Protein AF-A0A7J7FI85-F1 (afdb_monomer_lite)

Radius of gyration: 17.45 Å; chains: 1; bounding box: 41×39×52 Å

pLDDT: mean 76.12, std 17.33, range [35.09, 95.31]

Organism: Diceros bicornis minor (NCBI:txid77932)

InterPro domains:
  IPR008381 Succinate dehydrogenase assembly factor 3, mitochondrial [PTHR13137] (3-137)

Structure (mmCIF, N/CA/C/O backbone):
data_AF-A0A7J7FI85-F1
#
_entry.id   AF-A0A7J7FI85-F1
#
loop_
_atom_site.group_PDB
_atom_site.id
_atom_site.type_symbol
_atom_site.label_atom_id
_atom_site.label_alt_id
_atom_site.label_comp_id
_atom_site.label_asym_id
_atom_site.label_entity_id
_atom_site.label_seq_id
_atom_site.pdbx_PDB_ins_code
_atom_site.Cartn_x
_atom_site.Cartn_y
_atom_site.Cartn_z
_atom_site.occupancy
_atom_site.B_iso_or_equiv
_atom_site.auth_seq_id
_atom_site.auth_comp_id
_atom_site.auth_asym_id
_atom_site.auth_atom_id
_atom_site.pdbx_PDB_model_num
ATOM 1 N N . MET A 1 1 ? 18.618 -9.554 -20.536 1.00 55.41 1 MET A N 1
ATOM 2 C CA . MET A 1 1 ? 18.259 -9.224 -19.134 1.00 55.41 1 MET A CA 1
ATOM 3 C C . MET A 1 1 ? 16.751 -9.039 -18.796 1.00 55.41 1 MET A C 1
ATOM 5 O O . MET A 1 1 ? 16.477 -8.960 -17.604 1.00 55.41 1 MET A O 1
ATOM 9 N N . PRO A 1 2 ? 15.741 -9.048 -19.706 1.00 66.44 2 PRO A N 1
ATOM 10 C CA . PRO A 1 2 ? 14.353 -8.683 -19.334 1.00 66.44 2 PRO A CA 1
ATOM 11 C C . PRO A 1 2 ? 13.542 -9.771 -18.595 1.00 66.44 2 PRO A C 1
ATOM 13 O O . PRO A 1 2 ? 12.741 -9.458 -17.717 1.00 66.44 2 PRO A O 1
ATOM 16 N N . ALA A 1 3 ? 13.755 -11.060 -18.884 1.00 73.69 3 ALA A N 1
ATOM 17 C CA . ALA A 1 3 ? 12.896 -12.134 -18.361 1.00 73.69 3 ALA A CA 1
ATOM 18 C C . ALA A 1 3 ? 12.982 -12.328 -16.830 1.00 73.69 3 ALA A C 1
ATOM 20 O O . ALA A 1 3 ? 11.964 -12.548 -16.170 1.00 73.69 3 ALA A O 1
ATOM 21 N N . ARG A 1 4 ? 14.186 -12.204 -16.247 1.00 83.06 4 ARG A N 1
ATOM 22 C CA . ARG A 1 4 ? 14.394 -12.322 -14.790 1.00 83.06 4 ARG A CA 1
ATOM 23 C C . ARG A 1 4 ? 13.714 -11.185 -14.028 1.00 83.06 4 ARG A C 1
ATOM 25 O O . ARG A 1 4 ? 13.072 -11.440 -13.015 1.00 83.06 4 ARG A O 1
ATOM 32 N N . HIS A 1 5 ? 13.809 -9.960 -14.545 1.00 83.81 5 HIS A N 1
ATOM 33 C CA . HIS A 1 5 ? 13.165 -8.789 -13.954 1.00 83.81 5 HIS A CA 1
ATOM 34 C C . HIS A 1 5 ? 11.636 -8.924 -13.964 1.00 83.81 5 HIS A C 1
ATOM 36 O O . HIS A 1 5 ? 11.003 -8.797 -12.921 1.00 83.81 5 HIS A O 1
ATOM 42 N N . VAL A 1 6 ? 11.038 -9.297 -15.101 1.00 86.50 6 VAL A N 1
ATOM 43 C CA . VAL A 1 6 ? 9.579 -9.489 -15.201 1.00 86.50 6 VAL A CA 1
ATOM 44 C C . VAL A 1 6 ? 9.080 -10.579 -14.244 1.00 86.50 6 VAL A C 1
ATOM 46 O O . VAL A 1 6 ? 8.044 -10.410 -13.600 1.00 86.50 6 VAL A O 1
ATOM 49 N N . SER A 1 7 ? 9.811 -11.691 -14.116 1.00 87.44 7 SER A N 1
ATOM 50 C CA . SER A 1 7 ? 9.473 -12.756 -13.159 1.00 87.44 7 SER A CA 1
ATOM 51 C C . SER A 1 7 ? 9.521 -12.265 -11.707 1.00 87.44 7 SER A C 1
ATOM 53 O O . SER A 1 7 ? 8.605 -12.532 -10.925 1.00 87.44 7 SER A O 1
ATOM 55 N N . ARG A 1 8 ? 10.554 -11.487 -11.368 1.00 86.88 8 ARG A N 1
ATOM 56 C CA . ARG A 1 8 ? 10.758 -10.881 -10.049 1.00 86.88 8 ARG A CA 1
ATOM 57 C C . ARG A 1 8 ? 9.614 -9.922 -9.681 1.00 86.88 8 ARG A C 1
ATOM 59 O O . ARG A 1 8 ? 8.946 -10.146 -8.675 1.00 86.88 8 ARG A O 1
ATOM 66 N N . VAL A 1 9 ? 9.273 -8.980 -10.568 1.00 88.94 9 VAL A N 1
ATOM 67 C CA . VAL A 1 9 ? 8.127 -8.056 -10.406 1.00 88.94 9 VAL A CA 1
ATOM 68 C C . VAL A 1 9 ? 6.813 -8.821 -10.201 1.00 88.94 9 VAL A C 1
ATOM 70 O O . VAL A 1 9 ? 6.058 -8.535 -9.273 1.00 88.94 9 VAL A O 1
ATOM 73 N N . ARG A 1 10 ? 6.534 -9.833 -11.037 1.00 90.50 10 ARG A N 1
ATOM 74 C CA . ARG A 1 10 ? 5.310 -10.651 -10.931 1.00 90.50 10 ARG A CA 1
ATOM 75 C C . ARG A 1 10 ? 5.233 -11.423 -9.616 1.00 90.50 10 ARG A C 1
ATOM 77 O O . ARG A 1 10 ? 4.148 -11.563 -9.055 1.00 90.50 10 ARG A O 1
ATOM 84 N N . THR A 1 11 ? 6.363 -11.945 -9.149 1.00 89.50 11 THR A N 1
ATOM 85 C CA . THR A 1 11 ? 6.446 -12.690 -7.888 1.00 89.50 11 THR A CA 1
ATOM 86 C C . THR A 1 11 ? 6.150 -11.777 -6.705 1.00 89.50 11 THR A C 1
ATOM 88 O O . THR A 1 11 ? 5.320 -12.127 -5.867 1.00 89.50 11 THR A O 1
ATOM 91 N N . LEU A 1 12 ? 6.751 -10.585 -6.680 1.00 87.31 12 LEU A N 1
ATOM 92 C CA . LEU A 1 12 ? 6.488 -9.579 -5.656 1.00 87.31 12 LEU A CA 1
ATOM 93 C C . LEU A 1 12 ? 5.014 -9.162 -5.632 1.00 87.31 12 LEU A C 1
ATOM 95 O O . LEU A 1 12 ? 4.378 -9.224 -4.583 1.00 87.31 12 LEU A O 1
ATOM 99 N N . TYR A 1 13 ? 4.455 -8.821 -6.793 1.00 90.75 13 TYR A N 1
ATOM 100 C CA . TYR A 1 13 ? 3.056 -8.415 -6.917 1.00 90.75 13 TYR A CA 1
ATOM 101 C C . TYR A 1 13 ? 2.096 -9.479 -6.359 1.00 90.75 13 TYR A C 1
ATOM 103 O O . TYR A 1 13 ? 1.243 -9.185 -5.524 1.00 90.75 13 TYR A O 1
ATOM 111 N N . ARG A 1 14 ? 2.276 -10.750 -6.749 1.00 90.38 14 ARG A N 1
ATOM 112 C CA . ARG A 1 14 ? 1.466 -11.863 -6.221 1.00 90.38 14 ARG A CA 1
ATOM 113 C C . ARG A 1 14 ? 1.636 -12.039 -4.718 1.00 90.38 14 ARG A C 1
ATOM 115 O O . ARG A 1 14 ? 0.653 -12.291 -4.029 1.00 90.38 14 ARG A O 1
ATOM 122 N N . ARG A 1 15 ? 2.866 -11.917 -4.211 1.00 86.81 15 ARG A N 1
ATOM 123 C CA . ARG A 1 15 ? 3.154 -12.052 -2.782 1.00 86.81 15 ARG A CA 1
ATOM 124 C C . ARG A 1 15 ? 2.417 -10.996 -1.963 1.00 86.81 15 ARG A C 1
ATOM 126 O O . ARG A 1 15 ? 1.813 -11.350 -0.959 1.00 86.81 15 ARG A O 1
ATOM 133 N N . ILE A 1 16 ? 2.422 -9.741 -2.403 1.00 87.38 16 ILE A N 1
ATOM 134 C CA . ILE A 1 16 ? 1.717 -8.651 -1.715 1.00 87.38 16 ILE A CA 1
ATOM 135 C C . ILE A 1 16 ? 0.208 -8.920 -1.673 1.00 87.38 16 ILE A C 1
ATOM 137 O O . ILE A 1 16 ? -0.389 -8.895 -0.601 1.00 87.38 16 ILE A O 1
ATOM 141 N N . LEU A 1 17 ? -0.396 -9.294 -2.805 1.00 90.81 17 LEU A N 1
ATOM 142 C CA . LEU A 1 17 ? -1.826 -9.623 -2.849 1.00 90.81 17 LEU A CA 1
ATOM 143 C C . LEU A 1 17 ? -2.193 -10.836 -1.982 1.00 90.81 17 LEU A C 1
ATOM 145 O O . LEU A 1 17 ? -3.300 -10.906 -1.453 1.00 90.81 17 LEU A O 1
ATOM 149 N N . LEU A 1 18 ? -1.283 -11.803 -1.823 1.00 88.50 18 LEU A N 1
ATOM 150 C CA . LEU A 1 18 ? -1.478 -12.913 -0.890 1.00 88.50 18 LEU A CA 1
ATOM 151 C C . LEU A 1 18 ? -1.480 -12.433 0.565 1.00 88.50 18 LEU A C 1
ATOM 153 O O . LEU A 1 18 ? -2.342 -12.870 1.323 1.00 88.50 18 LEU A O 1
ATOM 157 N N . LEU A 1 19 ? -0.576 -11.522 0.940 1.00 84.38 19 LEU A N 1
ATOM 158 C CA . LEU A 1 19 ? -0.539 -10.937 2.287 1.00 84.38 19 LEU A CA 1
ATOM 159 C C . LEU A 1 19 ? -1.814 -10.147 2.597 1.00 84.38 19 LEU A C 1
ATOM 161 O O . LEU A 1 19 ? -2.359 -10.272 3.689 1.00 84.38 19 LEU A O 1
ATOM 165 N N . HIS A 1 20 ? -2.357 -9.418 1.621 1.00 87.88 20 HIS A N 1
ATOM 166 C CA . HIS A 1 20 ? -3.608 -8.677 1.799 1.00 87.88 20 HIS A CA 1
ATOM 167 C C . HIS A 1 20 ? -4.812 -9.557 2.141 1.00 87.88 20 HIS A C 1
ATOM 169 O O . HIS A 1 20 ? -5.793 -9.063 2.686 1.00 87.88 20 HIS A O 1
ATOM 175 N N . ARG A 1 21 ? -4.767 -10.867 1.865 1.00 88.44 21 ARG A N 1
ATOM 176 C CA . ARG A 1 21 ? -5.848 -11.789 2.256 1.00 88.44 21 ARG A CA 1
ATOM 177 C C . ARG A 1 21 ? -5.996 -11.927 3.773 1.00 88.44 21 ARG A C 1
ATOM 179 O O . ARG A 1 21 ? -7.045 -12.383 4.207 1.00 88.44 21 ARG A O 1
ATOM 186 N N . ALA A 1 22 ? -4.973 -11.558 4.545 1.00 82.88 22 ALA A N 1
ATOM 187 C CA . ALA A 1 22 ? -5.021 -11.527 6.004 1.00 82.88 22 ALA A CA 1
ATOM 188 C C . ALA A 1 22 ? -5.565 -10.200 6.568 1.00 82.88 22 ALA A C 1
ATOM 190 O O . ALA A 1 22 ? -5.769 -10.090 7.776 1.00 82.88 22 ALA A O 1
ATOM 191 N N . LEU A 1 23 ? -5.795 -9.193 5.716 1.00 83.62 23 LEU A N 1
ATOM 192 C CA . LEU A 1 23 ? -6.354 -7.907 6.122 1.00 83.62 23 LEU A CA 1
ATOM 193 C C . LEU A 1 23 ? -7.893 -7.963 6.189 1.00 83.62 23 LEU A C 1
ATOM 195 O O . LEU A 1 23 ? -8.515 -8.703 5.418 1.00 83.62 23 LEU A O 1
ATOM 199 N N . PRO A 1 24 ? -8.525 -7.135 7.043 1.00 85.69 24 PRO A N 1
ATOM 200 C CA . PRO A 1 24 ? -9.959 -6.874 7.010 1.00 85.69 24 PRO A CA 1
ATOM 201 C C . PRO A 1 24 ? -10.422 -6.475 5.601 1.00 85.69 24 PRO A C 1
ATOM 203 O O . PRO A 1 24 ? -9.652 -5.826 4.888 1.00 85.69 24 PRO A O 1
ATOM 206 N N . PRO A 1 25 ? -11.665 -6.801 5.193 1.00 86.69 25 PRO A N 1
ATOM 207 C CA . PRO A 1 25 ? -12.142 -6.592 3.823 1.00 86.69 25 PRO A CA 1
ATOM 208 C C . PRO A 1 25 ? -11.902 -5.179 3.276 1.00 86.69 25 PRO A C 1
ATOM 210 O O . PRO A 1 25 ? -11.410 -5.031 2.158 1.00 86.69 25 PRO A O 1
ATOM 213 N N . ASP A 1 26 ? -12.169 -4.160 4.093 1.00 85.12 26 ASP A N 1
ATOM 214 C CA . ASP A 1 26 ? -11.994 -2.750 3.739 1.00 85.12 26 ASP A CA 1
ATOM 215 C C . ASP A 1 26 ? -10.518 -2.393 3.500 1.00 85.12 26 ASP A C 1
ATOM 217 O O . ASP A 1 26 ? -10.161 -1.817 2.470 1.00 85.12 26 ASP A O 1
ATOM 221 N N . LEU A 1 27 ? -9.636 -2.806 4.418 1.00 84.75 27 LEU A N 1
ATOM 222 C CA . LEU A 1 27 ? -8.191 -2.580 4.307 1.00 84.75 27 LEU A CA 1
ATOM 223 C C . LEU A 1 27 ? -7.586 -3.358 3.135 1.00 84.75 27 LEU A C 1
ATOM 225 O O . LEU A 1 27 ? -6.723 -2.840 2.427 1.00 84.75 27 LEU A O 1
ATOM 229 N N . LYS A 1 28 ? -8.069 -4.579 2.888 1.00 89.69 28 LYS A N 1
ATOM 230 C CA . LYS A 1 28 ? -7.698 -5.373 1.717 1.00 89.69 28 LYS A CA 1
ATOM 231 C C . LYS A 1 28 ? -8.091 -4.663 0.425 1.00 89.69 28 LYS A C 1
ATOM 233 O O . LYS A 1 28 ? -7.274 -4.598 -0.487 1.00 89.69 28 LYS A O 1
ATOM 238 N N . ALA A 1 29 ? -9.319 -4.158 0.323 1.00 89.88 29 ALA A N 1
ATOM 239 C CA . ALA A 1 29 ? -9.793 -3.477 -0.879 1.00 89.88 29 ALA A CA 1
ATOM 240 C C . ALA A 1 29 ? -8.965 -2.216 -1.171 1.00 89.88 29 ALA A C 1
ATOM 242 O O . ALA A 1 29 ? -8.502 -2.035 -2.299 1.00 89.88 29 ALA A O 1
ATOM 243 N N . LEU A 1 30 ? -8.716 -1.402 -0.139 1.00 88.31 30 LEU A N 1
ATOM 244 C CA . LEU A 1 30 ? -7.877 -0.208 -0.231 1.00 88.31 30 LEU A CA 1
ATOM 245 C C . LEU A 1 30 ? -6.440 -0.556 -0.651 1.00 88.31 30 LEU A C 1
ATOM 247 O O . LEU A 1 30 ? -5.916 0.016 -1.607 1.00 88.31 30 LEU A O 1
ATOM 251 N N . GLY A 1 31 ? -5.824 -1.535 0.017 1.00 90.00 31 GLY A N 1
ATOM 252 C CA . GLY A 1 31 ? -4.470 -1.994 -0.289 1.00 90.00 31 GLY A CA 1
ATOM 253 C C . GLY A 1 31 ? -4.349 -2.591 -1.692 1.00 90.00 31 GLY A C 1
ATOM 254 O O . GLY A 1 31 ? -3.432 -2.244 -2.432 1.00 90.00 31 GLY A O 1
ATOM 255 N N . ASP A 1 32 ? -5.281 -3.458 -2.103 1.00 93.62 32 ASP A N 1
ATOM 256 C CA . ASP A 1 32 ? -5.297 -4.064 -3.441 1.00 93.62 32 ASP A CA 1
ATOM 257 C C . ASP A 1 32 ? -5.362 -2.994 -4.537 1.00 93.62 32 ASP A C 1
ATOM 259 O O . ASP A 1 32 ? -4.698 -3.129 -5.568 1.00 93.62 32 ASP A O 1
ATOM 263 N N . GLN A 1 33 ? -6.160 -1.942 -4.331 1.00 94.12 33 GLN A N 1
ATOM 264 C CA . GLN A 1 33 ? -6.263 -0.830 -5.271 1.00 94.12 33 GLN A CA 1
ATOM 265 C C . GLN A 1 33 ? -4.960 -0.025 -5.322 1.00 94.12 33 GLN A C 1
ATOM 267 O O . GLN A 1 33 ? -4.413 0.172 -6.408 1.00 94.12 33 GLN A O 1
ATOM 272 N N . TYR A 1 34 ? -4.417 0.345 -4.161 1.00 92.06 34 TYR A N 1
ATOM 273 C CA . TYR A 1 34 ? -3.155 1.078 -4.064 1.00 92.06 34 TYR A CA 1
ATOM 274 C C . TYR A 1 34 ? -2.006 0.341 -4.767 1.00 92.06 34 TYR A C 1
ATOM 276 O O . TYR A 1 34 ? -1.340 0.896 -5.636 1.00 92.06 34 TYR A O 1
ATOM 284 N N . VAL A 1 35 ? -1.828 -0.953 -4.482 1.00 92.06 35 VAL A N 1
ATOM 285 C CA . VAL A 1 35 ? -0.764 -1.772 -5.084 1.00 92.06 35 VAL A CA 1
ATOM 286 C C . VAL A 1 35 ? -0.924 -1.887 -6.599 1.00 92.06 35 VAL A C 1
ATOM 288 O O . VAL A 1 35 ? 0.062 -1.821 -7.332 1.00 92.06 35 VAL A O 1
ATOM 291 N N . LYS A 1 36 ? -2.153 -2.036 -7.105 1.00 94.12 36 LYS A N 1
ATOM 292 C CA . LYS A 1 36 ? -2.404 -2.039 -8.555 1.00 94.12 36 LYS A CA 1
ATOM 293 C C . LYS A 1 36 ? -1.979 -0.727 -9.200 1.00 94.12 36 LYS A C 1
ATOM 295 O O . LYS A 1 36 ?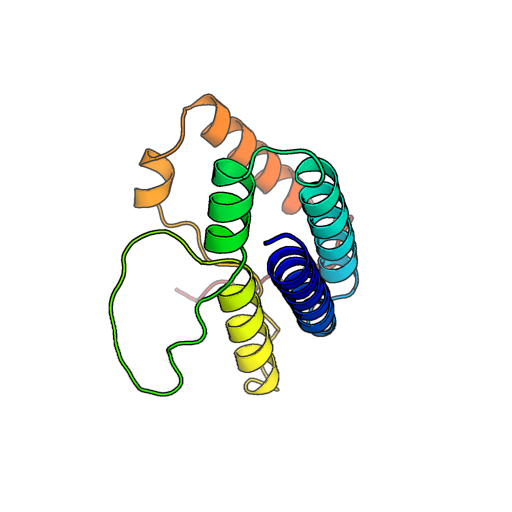 -1.381 -0.753 -10.277 1.00 94.12 36 LYS A O 1
ATOM 300 N N . ASP A 1 37 ? -2.304 0.394 -8.570 1.00 94.31 37 ASP A N 1
ATOM 301 C CA . ASP A 1 37 ? -2.011 1.716 -9.109 1.00 94.31 37 ASP A CA 1
ATOM 302 C C . ASP A 1 37 ? -0.509 2.006 -9.081 1.00 94.31 37 ASP A C 1
ATOM 304 O O . ASP A 1 37 ? 0.038 2.430 -10.101 1.00 94.31 37 ASP A O 1
ATOM 308 N N . GLU A 1 38 ? 0.180 1.661 -7.994 1.00 92.69 38 GLU A N 1
ATOM 309 C CA . GLU A 1 38 ? 1.633 1.806 -7.871 1.00 92.69 38 GLU A CA 1
ATOM 310 C C . GLU A 1 38 ? 2.392 0.972 -8.910 1.00 92.69 38 GLU A C 1
ATOM 312 O O . GLU A 1 38 ? 3.214 1.503 -9.660 1.00 92.69 38 GLU A O 1
ATOM 317 N N . PHE A 1 39 ? 2.065 -0.316 -9.059 1.00 93.12 39 PHE A N 1
ATOM 318 C CA . PHE A 1 39 ? 2.707 -1.164 -10.073 1.00 93.12 39 PHE A CA 1
ATOM 319 C C . PHE A 1 39 ? 2.380 -0.718 -11.505 1.00 93.12 39 PHE A C 1
ATOM 321 O O . PHE A 1 39 ? 3.194 -0.910 -12.411 1.00 93.12 39 PHE A O 1
ATOM 328 N N . ARG A 1 40 ? 1.201 -0.122 -11.738 1.00 94.00 40 ARG A N 1
ATOM 329 C CA . ARG A 1 40 ? 0.846 0.444 -13.047 1.00 94.00 40 ARG A CA 1
ATOM 330 C C . ARG A 1 40 ? 1.689 1.679 -13.358 1.00 94.00 40 ARG A C 1
ATOM 332 O O . ARG A 1 40 ? 2.196 1.770 -14.474 1.00 94.00 40 ARG A O 1
ATOM 339 N N . ARG A 1 41 ? 1.856 2.589 -12.392 1.00 92.50 41 ARG A N 1
ATOM 340 C CA . ARG A 1 41 ? 2.689 3.799 -12.527 1.00 92.50 41 ARG A CA 1
ATOM 341 C C . ARG A 1 41 ? 4.152 3.450 -12.810 1.00 92.50 41 ARG A C 1
ATOM 343 O O . ARG A 1 41 ? 4.770 4.072 -13.663 1.00 92.50 41 ARG A O 1
ATOM 350 N N . HIS A 1 42 ? 4.658 2.374 -12.208 1.00 91.06 42 HIS A N 1
ATOM 351 C CA . HIS A 1 42 ? 6.040 1.916 -12.380 1.00 91.06 42 HIS A CA 1
ATOM 352 C C . HIS A 1 42 ? 6.257 0.962 -13.570 1.00 91.06 42 HIS A C 1
ATOM 354 O O . HIS A 1 42 ? 7.317 0.354 -13.705 1.00 91.06 42 HIS A O 1
ATOM 360 N N . LYS A 1 43 ? 5.277 0.797 -14.470 1.00 89.19 43 LYS A N 1
ATOM 361 C CA . LYS A 1 43 ? 5.397 -0.139 -15.603 1.00 89.19 43 LYS A CA 1
ATOM 362 C C . LYS A 1 43 ? 6.378 0.334 -16.684 1.00 89.19 43 LYS A C 1
ATOM 364 O O . LYS A 1 43 ? 6.937 -0.498 -17.396 1.00 89.19 43 LYS A O 1
ATOM 369 N N . THR A 1 44 ? 6.542 1.645 -16.841 1.00 90.00 44 THR A N 1
ATOM 370 C CA . THR A 1 44 ? 7.300 2.267 -17.945 1.00 90.00 44 THR A CA 1
ATOM 371 C C . THR A 1 44 ? 8.493 3.093 -17.472 1.00 90.00 44 THR A C 1
ATOM 373 O O . THR A 1 44 ? 9.071 3.829 -18.267 1.00 90.00 44 THR A O 1
ATOM 376 N N . VAL A 1 45 ? 8.849 2.999 -16.191 1.00 91.50 45 VAL A N 1
ATOM 377 C CA . VAL A 1 45 ? 9.976 3.742 -15.612 1.00 91.50 45 VAL A CA 1
ATOM 378 C C . VAL A 1 45 ? 11.323 3.168 -16.061 1.00 91.50 45 VAL A C 1
ATOM 380 O O . VAL A 1 45 ? 11.414 2.031 -16.534 1.00 91.50 45 VAL A O 1
ATOM 383 N N . GLY A 1 46 ? 12.383 3.964 -15.911 1.00 91.00 46 GLY A N 1
ATOM 384 C CA . GLY A 1 46 ? 13.748 3.550 -16.237 1.00 91.00 46 GLY A CA 1
ATOM 385 C C . GLY A 1 46 ? 14.259 2.415 -15.341 1.00 91.00 46 GLY A C 1
ATOM 386 O O . GLY A 1 46 ? 13.727 2.157 -14.263 1.00 91.00 46 GLY A O 1
ATOM 387 N N . SER A 1 47 ? 15.332 1.740 -15.767 1.00 87.25 47 SER A N 1
ATOM 388 C CA . SER A 1 47 ? 15.888 0.578 -15.048 1.00 87.25 47 SER A CA 1
ATOM 389 C C . SER A 1 47 ? 16.289 0.891 -13.600 1.00 87.25 47 SER A C 1
ATOM 391 O O 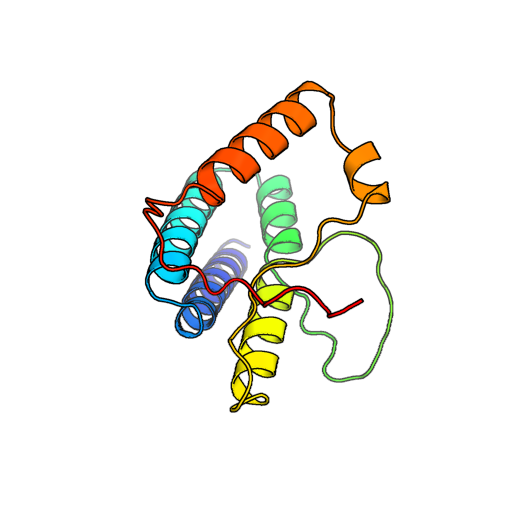. SER A 1 47 ? 16.062 0.066 -12.716 1.00 87.25 47 SER A O 1
ATOM 393 N N . ASP A 1 48 ? 16.868 2.066 -13.344 1.00 88.44 48 ASP A N 1
ATOM 394 C CA . ASP A 1 48 ? 17.322 2.455 -12.003 1.00 88.44 48 ASP A CA 1
ATOM 395 C C . ASP A 1 48 ? 16.148 2.722 -11.062 1.00 88.44 48 ASP A C 1
ATOM 397 O O . ASP A 1 48 ? 16.147 2.278 -9.914 1.00 88.44 48 ASP A O 1
ATOM 401 N N . GLU A 1 49 ? 15.114 3.389 -11.567 1.00 88.62 49 GLU A N 1
ATOM 402 C CA . GLU A 1 49 ? 13.880 3.650 -10.831 1.00 88.62 49 GLU A CA 1
ATOM 403 C C . GLU A 1 49 ? 13.109 2.353 -10.572 1.00 88.62 49 GLU A C 1
ATOM 405 O O . GLU A 1 49 ? 12.712 2.091 -9.440 1.00 88.62 49 GLU A O 1
ATOM 410 N N . ALA A 1 50 ? 13.008 1.465 -11.566 1.00 88.38 50 ALA A N 1
ATOM 411 C CA . ALA A 1 50 ? 12.417 0.139 -11.395 1.00 88.38 50 ALA A CA 1
ATOM 412 C C . ALA A 1 50 ? 13.177 -0.700 -10.354 1.00 88.38 50 ALA A C 1
ATOM 414 O O . ALA A 1 50 ? 12.574 -1.466 -9.600 1.00 88.38 50 ALA A O 1
ATOM 415 N N . GLN A 1 51 ? 14.506 -0.575 -10.299 1.00 86.25 51 GLN A N 1
ATOM 416 C CA . GLN A 1 51 ? 15.321 -1.267 -9.307 1.00 86.25 51 GLN A CA 1
ATOM 417 C C . GLN A 1 51 ? 15.122 -0.686 -7.903 1.00 86.25 51 GLN A C 1
ATOM 419 O O . GLN A 1 51 ? 15.023 -1.475 -6.964 1.00 86.25 51 GLN A O 1
ATOM 424 N N . ARG A 1 52 ? 15.031 0.642 -7.750 1.00 84.19 52 ARG A N 1
ATOM 425 C CA . ARG A 1 52 ? 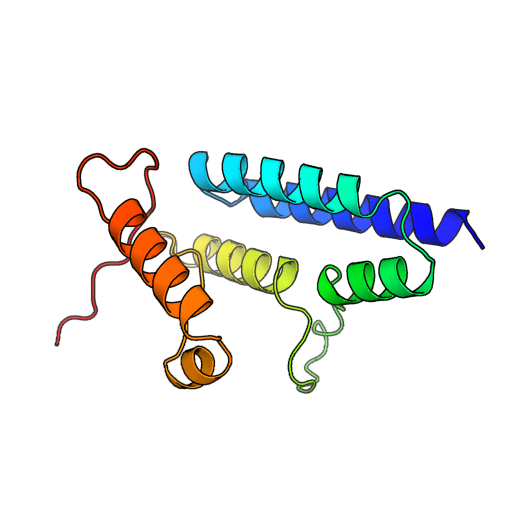14.699 1.295 -6.469 1.00 84.19 52 ARG A CA 1
ATOM 426 C C . ARG A 1 52 ? 13.304 0.905 -5.996 1.00 84.19 52 ARG A C 1
ATOM 428 O O . ARG A 1 52 ? 13.169 0.427 -4.875 1.00 84.19 52 ARG A O 1
ATOM 435 N N . PHE A 1 53 ? 12.314 0.960 -6.886 1.00 86.88 53 PHE A N 1
ATOM 436 C CA . PHE A 1 53 ? 10.959 0.477 -6.632 1.00 86.88 53 PHE A CA 1
ATOM 437 C C . PHE A 1 53 ? 10.982 -0.972 -6.134 1.00 86.88 53 PHE A C 1
ATOM 439 O O . PHE A 1 53 ? 10.523 -1.277 -5.037 1.00 86.88 53 PHE A O 1
ATOM 446 N N . LEU A 1 54 ? 11.614 -1.888 -6.874 1.00 85.50 54 LEU A N 1
ATOM 447 C CA . LEU A 1 54 ? 11.735 -3.272 -6.417 1.00 85.50 54 LEU A CA 1
ATOM 448 C C . LEU A 1 54 ? 12.486 -3.387 -5.092 1.00 85.50 54 LEU A C 1
ATOM 450 O O . LEU A 1 54 ? 12.162 -4.259 -4.302 1.00 85.50 54 LEU A O 1
ATOM 454 N N . GLN A 1 55 ? 13.487 -2.553 -4.818 1.00 81.31 55 GLN A N 1
ATOM 455 C CA . GLN A 1 55 ? 14.182 -2.580 -3.537 1.00 81.31 55 GLN A CA 1
ATOM 456 C C . GLN A 1 55 ? 13.283 -2.143 -2.380 1.00 81.31 55 GLN A C 1
ATOM 458 O O . GLN A 1 55 ? 13.338 -2.796 -1.346 1.00 81.31 55 GLN A O 1
ATOM 463 N N . GLU A 1 56 ? 12.483 -1.096 -2.521 1.00 78.81 56 GLU A N 1
ATOM 464 C CA . GLU A 1 56 ? 11.593 -0.610 -1.459 1.00 78.81 56 GLU A CA 1
ATOM 465 C C . GLU A 1 56 ? 10.444 -1.585 -1.180 1.00 78.81 56 GLU A C 1
ATOM 467 O O . GLU A 1 56 ? 10.068 -1.807 -0.025 1.00 78.81 56 GLU A O 1
ATOM 472 N N . TRP A 1 57 ? 9.935 -2.212 -2.240 1.00 83.56 57 TRP A N 1
ATOM 473 C CA . TRP A 1 57 ? 8.792 -3.115 -2.187 1.00 83.56 57 TRP A CA 1
ATOM 474 C C . TRP A 1 57 ? 9.182 -4.563 -1.865 1.00 83.56 57 TRP A C 1
ATOM 476 O O . TRP A 1 57 ? 8.454 -5.261 -1.152 1.00 83.56 57 TRP A O 1
ATOM 486 N N . GLU A 1 58 ? 10.333 -5.040 -2.349 1.00 75.19 58 GLU A N 1
ATOM 487 C CA . GLU A 1 58 ? 10.866 -6.346 -1.969 1.00 75.19 58 GLU A CA 1
ATOM 488 C C . GLU A 1 58 ? 11.569 -6.270 -0.624 1.00 75.19 58 GLU A C 1
ATOM 490 O O . GLU A 1 58 ? 12.715 -5.823 -0.490 1.00 75.19 58 GLU A O 1
ATOM 495 N N . ALA A 1 59 ? 10.920 -6.863 0.369 1.00 62.44 59 ALA A N 1
ATOM 496 C CA . ALA A 1 59 ? 11.631 -7.380 1.517 1.00 62.44 59 ALA A CA 1
ATOM 497 C C . ALA A 1 59 ? 12.714 -8.358 1.028 1.00 62.44 59 ALA A C 1
ATOM 499 O O . ALA A 1 59 ? 12.412 -9.410 0.455 1.00 62.44 59 ALA A O 1
ATOM 500 N N . ASN A 1 60 ? 13.984 -8.050 1.303 1.00 47.09 60 ASN A N 1
ATOM 501 C CA . ASN A 1 60 ? 14.994 -9.095 1.367 1.00 47.09 60 ASN A CA 1
ATOM 502 C C . ASN A 1 60 ? 14.593 -10.002 2.531 1.00 47.09 60 ASN A C 1
ATOM 504 O O . ASN A 1 60 ? 14.846 -9.687 3.688 1.00 47.09 60 ASN A O 1
ATOM 508 N N . PHE A 1 61 ? 13.975 -11.140 2.230 1.00 44.00 61 PHE A N 1
ATOM 509 C CA . PHE A 1 61 ? 13.715 -12.208 3.193 1.00 44.00 61 PHE A CA 1
ATOM 510 C C . PHE A 1 61 ? 15.031 -12.947 3.521 1.00 44.00 61 PHE A C 1
ATOM 512 O O . PHE A 1 61 ? 15.130 -14.163 3.419 1.00 44.00 61 PHE A O 1
ATOM 519 N N . LYS A 1 62 ? 16.081 -12.202 3.887 1.00 41.22 62 LYS A N 1
ATOM 520 C CA . LYS A 1 62 ? 17.275 -12.715 4.567 1.00 41.22 62 LYS A CA 1
ATOM 521 C C . LYS A 1 62 ? 17.106 -12.474 6.066 1.00 41.22 62 LYS A C 1
ATOM 523 O O . LYS A 1 62 ? 17.894 -11.776 6.677 1.00 41.22 62 LYS A O 1
ATOM 528 N N . ASN A 1 63 ? 16.045 -13.020 6.650 1.00 41.47 63 ASN A N 1
ATOM 529 C CA . ASN A 1 63 ? 15.925 -13.131 8.105 1.00 41.47 63 ASN A CA 1
ATOM 530 C C . ASN A 1 63 ? 15.280 -14.457 8.516 1.00 41.47 63 ASN A C 1
ATOM 532 O O . ASN A 1 63 ? 14.535 -14.540 9.480 1.00 41.47 63 ASN A O 1
ATOM 536 N N . VAL A 1 64 ? 15.634 -15.525 7.795 1.00 43.44 64 VAL A N 1
ATOM 537 C CA . VAL A 1 64 ? 15.516 -16.897 8.315 1.00 43.44 64 VAL A CA 1
ATOM 538 C C . VAL A 1 64 ? 16.755 -17.265 9.167 1.00 43.44 64 VAL A C 1
ATOM 540 O O . VAL A 1 64 ? 16.771 -18.308 9.801 1.00 43.44 64 VAL A O 1
ATOM 543 N N . TYR A 1 65 ? 17.774 -16.389 9.263 1.00 41.41 65 TYR A N 1
ATOM 544 C CA . TYR A 1 65 ? 19.044 -16.671 9.962 1.00 41.41 65 TYR A CA 1
ATOM 545 C C . TYR A 1 65 ? 19.625 -15.494 10.780 1.00 41.41 65 TYR A C 1
ATOM 547 O O . TYR A 1 65 ? 20.832 -15.275 10.774 1.00 41.41 65 TYR A O 1
ATOM 555 N N . GLY A 1 66 ? 18.790 -14.724 11.489 1.00 41.56 66 GLY A N 1
ATOM 556 C CA . GLY A 1 66 ? 19.248 -13.950 12.658 1.00 41.56 66 GLY A CA 1
ATOM 557 C C . GLY A 1 66 ? 20.332 -12.879 12.447 1.00 41.56 66 GLY A C 1
ATOM 558 O O . GLY A 1 66 ? 21.133 -12.658 13.352 1.00 41.56 66 GLY A O 1
ATOM 559 N N . LEU A 1 67 ? 20.363 -12.176 11.310 1.00 36.84 67 LEU A N 1
ATOM 560 C CA . LEU A 1 67 ? 21.292 -11.058 11.101 1.00 36.84 67 LEU A CA 1
ATOM 561 C C . LEU A 1 67 ? 20.542 -9.723 11.186 1.00 36.84 67 LEU A C 1
ATOM 563 O O . LEU A 1 67 ? 19.911 -9.261 10.236 1.00 36.84 67 LEU A O 1
ATOM 567 N N . LYS A 1 68 ? 20.636 -9.089 12.360 1.00 52.19 68 LYS A N 1
ATOM 568 C CA . LYS A 1 68 ? 20.289 -7.678 12.557 1.00 52.19 68 LYS A CA 1
ATOM 569 C C . LYS A 1 68 ? 21.286 -6.816 11.781 1.00 52.19 68 LYS A C 1
ATOM 571 O O . LYS A 1 68 ? 22.475 -6.880 12.073 1.00 52.19 68 LYS A O 1
ATOM 576 N N . ASN A 1 69 ? 20.790 -6.061 10.800 1.00 40.31 69 ASN A N 1
ATOM 577 C CA . ASN A 1 69 ? 21.170 -4.683 10.444 1.00 40.31 69 ASN A CA 1
ATOM 578 C C . ASN A 1 69 ? 20.688 -4.369 9.021 1.00 40.31 69 ASN A C 1
ATOM 580 O O . ASN A 1 69 ? 21.036 -5.089 8.094 1.00 40.31 69 ASN A O 1
ATOM 584 N N . TYR A 1 70 ? 19.892 -3.310 8.855 1.00 39.12 70 TYR A N 1
ATOM 585 C CA . TYR A 1 70 ? 20.170 -2.172 7.966 1.00 39.12 70 TYR A CA 1
ATOM 586 C C . TYR A 1 70 ? 19.071 -1.116 8.130 1.00 39.12 70 TYR A C 1
ATOM 588 O O . TYR A 1 70 ? 17.879 -1.418 8.162 1.00 39.12 70 TYR A O 1
ATOM 596 N N . ASN A 1 71 ? 19.522 0.128 8.237 1.00 43.50 71 ASN A N 1
ATOM 597 C CA . ASN A 1 71 ? 18.720 1.324 8.420 1.00 43.50 71 ASN A CA 1
ATOM 598 C C . ASN A 1 71 ? 17.851 1.634 7.178 1.00 43.50 71 ASN A C 1
ATOM 600 O O . ASN A 1 71 ? 18.327 1.603 6.045 1.00 43.50 71 ASN A O 1
ATOM 604 N N . ASN A 1 72 ? 16.596 2.004 7.448 1.00 41.53 72 ASN A N 1
ATOM 605 C CA . ASN A 1 72 ? 15.759 2.980 6.732 1.00 41.53 72 ASN A CA 1
ATOM 606 C C . ASN A 1 72 ? 15.057 2.695 5.392 1.00 41.53 72 ASN A C 1
ATOM 608 O O . ASN A 1 72 ? 14.328 3.579 4.957 1.00 41.53 72 ASN A O 1
ATOM 612 N N . ALA A 1 73 ? 15.106 1.520 4.765 1.00 41.66 73 ALA A N 1
ATOM 613 C CA . ALA A 1 73 ? 14.194 1.277 3.632 1.00 41.66 73 ALA A CA 1
ATOM 614 C C . ALA A 1 73 ? 13.993 -0.210 3.360 1.00 41.66 73 ALA A C 1
ATOM 616 O O . ALA A 1 73 ? 14.917 -0.836 2.853 1.00 41.66 73 ALA A O 1
ATOM 617 N N . LYS A 1 74 ? 12.814 -0.757 3.708 1.00 52.97 74 LYS A N 1
ATOM 618 C CA . LYS A 1 74 ? 12.161 -1.982 3.170 1.00 52.97 74 LYS A CA 1
ATOM 619 C C . LYS A 1 74 ? 11.066 -2.433 4.138 1.00 52.97 74 LYS A C 1
ATOM 621 O O . LYS A 1 74 ? 11.309 -3.263 5.009 1.00 52.97 74 LYS A O 1
ATOM 626 N N . VAL A 1 75 ? 9.876 -1.844 4.034 1.00 62.06 75 VAL A N 1
ATOM 627 C CA . VAL A 1 75 ? 8.914 -1.863 5.152 1.00 62.06 75 VAL A CA 1
ATOM 628 C C . VAL A 1 75 ? 7.596 -2.547 4.786 1.00 62.06 75 VAL A C 1
ATOM 630 O O . VAL A 1 75 ? 7.109 -3.356 5.565 1.00 62.06 75 VAL A O 1
ATOM 633 N N . TYR A 1 76 ? 7.045 -2.328 3.588 1.00 71.69 76 TYR A N 1
ATOM 634 C CA . TYR A 1 76 ? 5.628 -2.630 3.335 1.00 71.69 76 TYR A CA 1
ATOM 635 C C . TYR A 1 76 ? 5.247 -4.114 3.476 1.00 71.69 76 TYR A C 1
ATOM 637 O O . TYR A 1 76 ? 4.486 -4.484 4.368 1.00 71.69 76 TYR A O 1
ATOM 645 N N . ALA A 1 77 ? 5.805 -4.995 2.638 1.00 68.56 77 ALA A N 1
ATOM 646 C CA . ALA A 1 77 ? 5.462 -6.420 2.679 1.00 68.56 77 ALA A CA 1
ATOM 647 C C . ALA A 1 77 ? 5.921 -7.109 3.980 1.00 68.56 77 ALA A C 1
ATOM 649 O O . ALA A 1 77 ? 5.312 -8.092 4.397 1.00 68.56 77 ALA A O 1
ATOM 650 N N . ALA A 1 78 ? 6.989 -6.610 4.613 1.00 73.19 78 ALA A N 1
ATOM 651 C CA . ALA A 1 78 ? 7.498 -7.144 5.874 1.00 73.19 78 ALA A CA 1
ATOM 652 C C . ALA A 1 78 ? 6.574 -6.794 7.048 1.00 73.19 78 ALA A C 1
ATOM 654 O O . ALA A 1 78 ? 6.192 -7.690 7.794 1.00 73.19 78 ALA A O 1
ATOM 655 N N . VAL A 1 79 ? 6.156 -5.529 7.155 1.00 75.69 79 VAL A N 1
ATOM 656 C CA . VAL A 1 79 ? 5.213 -5.062 8.181 1.00 75.69 79 VAL A CA 1
ATOM 657 C C . VAL A 1 79 ? 3.864 -5.752 8.027 1.00 75.69 79 VAL A C 1
ATOM 659 O O . VAL A 1 79 ? 3.330 -6.256 9.009 1.00 75.69 79 VAL A O 1
ATOM 662 N N . LEU A 1 80 ? 3.348 -5.868 6.797 1.00 76.50 80 LEU A N 1
ATOM 663 C CA . LEU A 1 80 ? 2.102 -6.597 6.551 1.00 76.50 80 LEU A CA 1
ATOM 664 C C . LEU A 1 80 ? 2.197 -8.074 6.938 1.00 76.50 80 LEU A C 1
ATOM 666 O O . LEU A 1 80 ? 1.247 -8.621 7.490 1.00 76.50 80 LEU A O 1
ATOM 670 N N . TRP A 1 81 ? 3.323 -8.732 6.645 1.00 76.69 81 TRP A N 1
ATOM 671 C CA . TRP A 1 81 ? 3.521 -10.129 7.025 1.00 76.69 81 TRP A CA 1
ATOM 672 C C . TRP A 1 81 ? 3.620 -10.297 8.541 1.00 76.69 81 TRP A C 1
ATOM 674 O O . TRP A 1 81 ? 2.956 -11.174 9.082 1.00 76.69 81 TRP A O 1
ATOM 684 N N . GLN A 1 82 ? 4.391 -9.443 9.217 1.00 77.75 82 GLN A N 1
ATOM 685 C CA . GLN A 1 82 ? 4.519 -9.462 10.672 1.00 77.75 82 GLN A CA 1
ATOM 686 C C . GLN A 1 82 ? 3.157 -9.262 11.349 1.00 77.75 82 GLN A C 1
ATOM 688 O O . GLN A 1 82 ? 2.770 -10.074 12.178 1.00 77.75 82 GLN A O 1
ATOM 693 N N . GLN A 1 83 ? 2.388 -8.253 10.933 1.00 78.50 83 GLN A N 1
ATOM 694 C CA . GLN A 1 83 ? 1.055 -7.983 11.488 1.00 78.50 83 GLN A CA 1
ATOM 695 C C . GLN A 1 83 ? 0.068 -9.120 11.208 1.00 78.50 83 GLN A C 1
ATOM 697 O O . GLN A 1 83 ? -0.741 -9.474 12.063 1.00 78.50 83 GLN A O 1
ATOM 702 N N . ALA A 1 84 ? 0.134 -9.721 10.016 1.00 76.12 84 ALA A N 1
ATOM 703 C CA . ALA A 1 84 ? -0.684 -10.881 9.679 1.00 76.12 84 ALA A CA 1
ATOM 704 C C . ALA A 1 84 ? -0.329 -12.116 10.527 1.00 76.12 84 ALA A C 1
ATOM 706 O O . ALA A 1 84 ? -1.233 -12.865 10.900 1.00 76.12 84 ALA A O 1
ATOM 707 N N . ASP A 1 85 ? 0.955 -12.336 10.828 1.00 75.69 85 ASP A N 1
ATOM 708 C CA . ASP A 1 85 ? 1.408 -13.452 11.664 1.00 75.69 85 ASP A CA 1
ATOM 709 C C . ASP A 1 85 ? 1.064 -13.234 13.144 1.00 75.69 85 ASP A C 1
ATOM 711 O O . ASP A 1 85 ? 0.468 -14.111 13.766 1.00 75.69 85 ASP A O 1
ATOM 715 N N . GLU A 1 86 ? 1.322 -12.039 13.682 1.00 74.75 86 GLU A N 1
ATOM 716 C CA . GLU A 1 86 ? 0.955 -11.652 15.052 1.00 74.75 86 GLU A CA 1
ATOM 717 C C . GLU A 1 86 ? -0.555 -11.793 15.291 1.00 74.75 86 GLU A C 1
ATOM 719 O O . GLU A 1 86 ? -0.979 -12.368 16.292 1.00 74.75 86 GLU A O 1
ATOM 724 N N . ASN A 1 87 ? -1.380 -11.357 14.335 1.00 73.00 87 ASN A N 1
ATOM 725 C CA . ASN A 1 87 ? -2.832 -11.532 14.392 1.00 73.00 87 ASN A CA 1
ATOM 726 C C . ASN A 1 87 ? -3.246 -13.017 14.369 1.00 73.00 87 ASN A C 1
ATOM 728 O O . ASN A 1 87 ? -4.188 -13.424 15.044 1.00 73.00 87 ASN A O 1
ATOM 732 N N . ARG A 1 88 ? -2.527 -13.863 13.622 1.00 71.81 88 ARG A N 1
ATOM 733 C CA . ARG A 1 88 ? -2.791 -15.308 13.599 1.00 71.81 88 ARG A CA 1
ATOM 734 C C . ARG A 1 88 ? -2.474 -15.972 14.943 1.00 71.81 88 ARG A C 1
ATOM 736 O O . ARG A 1 88 ? -3.161 -16.922 15.313 1.00 71.81 88 ARG A O 1
ATOM 743 N N . GLN A 1 89 ? -1.444 -15.503 15.647 1.00 69.69 89 GLN A N 1
ATOM 744 C CA . GLN A 1 89 ? -1.021 -16.059 16.936 1.00 69.69 89 GLN A CA 1
ATOM 745 C C . GLN A 1 89 ? -1.861 -15.533 18.115 1.00 69.69 89 GLN A C 1
ATOM 747 O O . GLN A 1 89 ? -2.196 -16.301 19.016 1.00 69.69 89 GLN A O 1
ATOM 752 N N . ASN A 1 90 ? -2.290 -14.269 18.083 1.00 64.12 90 ASN A N 1
ATOM 753 C CA . ASN A 1 90 ? -3.063 -13.635 19.156 1.00 64.12 90 ASN A CA 1
ATOM 754 C C . ASN A 1 90 ? -4.578 -13.787 18.938 1.00 64.12 90 ASN A C 1
ATOM 756 O O . ASN A 1 90 ? -5.288 -12.825 18.668 1.00 64.12 90 ASN A O 1
ATOM 760 N N . SER A 1 91 ? -5.097 -15.010 19.079 1.00 59.34 91 SER A N 1
ATOM 761 C CA . SER A 1 91 ? -6.506 -15.344 18.776 1.00 59.34 91 SER A CA 1
ATOM 762 C C . SER A 1 91 ? -7.561 -14.672 19.681 1.00 59.34 91 SER A C 1
ATOM 764 O O . SER A 1 91 ? -8.752 -14.740 19.380 1.00 59.34 91 SER A O 1
ATOM 766 N N . THR A 1 92 ? -7.159 -14.049 20.793 1.00 57.38 92 THR A N 1
ATOM 767 C CA . THR A 1 92 ? -8.065 -13.406 21.768 1.00 57.38 92 THR A CA 1
ATOM 768 C C . THR A 1 92 ? -8.071 -11.880 21.702 1.00 57.38 92 THR A C 1
ATOM 770 O O . THR A 1 92 ? -8.988 -11.259 22.238 1.00 57.38 92 THR A O 1
ATOM 773 N N . GLU A 1 93 ? -7.076 -11.268 21.056 1.00 61.12 93 GLU A N 1
ATOM 774 C CA . GLU A 1 93 ? -6.968 -9.816 20.917 1.00 61.12 93 GLU A CA 1
ATOM 775 C C . GLU A 1 93 ? -7.332 -9.361 19.507 1.00 61.12 93 GLU A C 1
ATOM 777 O O . GLU A 1 93 ? -7.190 -10.069 18.514 1.00 61.12 93 GLU A O 1
ATOM 782 N N . LYS A 1 94 ? -7.878 -8.151 19.427 1.00 64.50 94 LYS A N 1
ATOM 783 C CA . LYS A 1 94 ? -8.365 -7.584 18.177 1.00 64.50 94 LYS A CA 1
ATOM 784 C C . LYS A 1 94 ? -7.181 -7.267 17.265 1.00 64.50 94 LYS A C 1
ATOM 786 O O . LYS A 1 94 ? -6.243 -6.602 17.692 1.00 64.50 94 LYS A O 1
ATOM 791 N N . ALA A 1 95 ? -7.262 -7.706 16.013 1.00 65.44 95 ALA A N 1
ATOM 792 C CA . ALA A 1 95 ? -6.247 -7.457 14.997 1.00 65.44 95 ALA A CA 1
ATOM 793 C C . ALA A 1 95 ? -5.907 -5.960 14.878 1.00 65.44 95 ALA A C 1
ATOM 795 O O . ALA A 1 95 ? -6.763 -5.160 14.491 1.00 65.44 95 ALA A O 1
ATOM 796 N N . CYS A 1 96 ? -4.661 -5.598 15.185 1.00 71.25 96 CYS A N 1
ATOM 797 C CA . CYS A 1 96 ? -4.139 -4.243 15.037 1.00 71.25 96 CYS A CA 1
ATOM 798 C C . CYS A 1 96 ? -3.297 -4.166 13.758 1.00 71.25 96 CYS A C 1
ATOM 800 O O . CYS A 1 96 ? -2.367 -4.952 13.580 1.00 71.25 96 CYS A O 1
ATOM 802 N N . PHE A 1 97 ? -3.622 -3.229 12.867 1.00 78.00 97 PHE A N 1
ATOM 803 C CA . PHE A 1 97 ? -2.890 -3.009 11.620 1.00 78.00 97 PHE A CA 1
ATOM 804 C C . PHE A 1 97 ? -2.332 -1.591 11.574 1.00 78.00 97 PHE A C 1
ATOM 806 O O . PHE A 1 97 ? -2.965 -0.649 12.049 1.00 78.00 97 PHE A O 1
ATOM 813 N N . GLY A 1 98 ?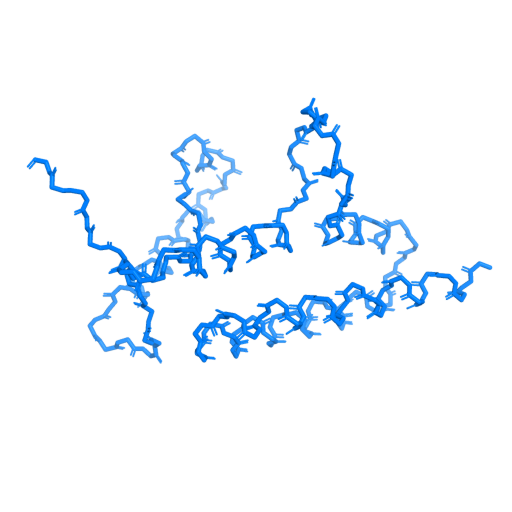 -1.166 -1.446 10.947 1.00 77.94 98 GLY A N 1
ATOM 814 C CA . GLY A 1 98 ? -0.404 -0.198 10.943 1.00 77.94 98 GLY A CA 1
ATOM 815 C C . GLY A 1 98 ? 0.607 -0.100 12.089 1.00 77.94 98 GLY A C 1
ATOM 816 O O . GLY A 1 98 ? 0.615 -0.896 13.024 1.00 77.94 98 GLY A O 1
ATOM 817 N N . THR A 1 99 ? 1.523 0.853 11.971 1.00 76.81 99 THR A N 1
ATOM 818 C CA . THR A 1 99 ? 2.544 1.148 12.982 1.00 76.81 99 THR A CA 1
ATOM 819 C C . THR A 1 99 ? 2.316 2.552 13.507 1.00 76.81 99 THR A C 1
ATOM 821 O O . THR A 1 99 ? 2.000 3.446 12.721 1.00 76.81 99 THR A O 1
ATOM 824 N N . ALA A 1 100 ? 2.503 2.760 14.810 1.00 80.25 100 ALA A N 1
ATOM 825 C CA . ALA A 1 100 ? 2.503 4.106 15.365 1.00 80.25 100 ALA A CA 1
ATOM 826 C C . ALA A 1 100 ? 3.572 4.947 14.652 1.00 80.25 100 ALA A C 1
ATOM 828 O O . ALA A 1 100 ? 4.698 4.482 14.459 1.00 80.25 100 ALA A O 1
ATOM 829 N N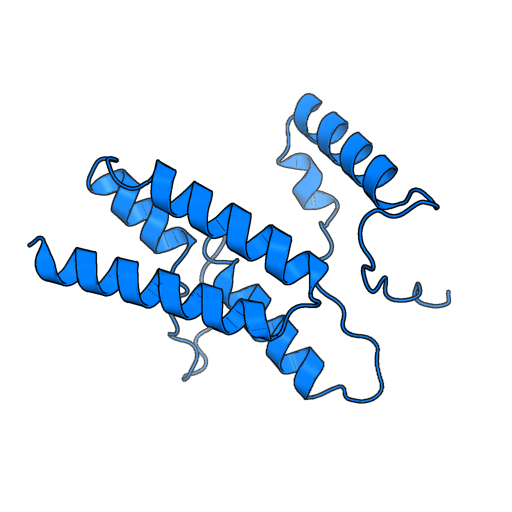 . LEU A 1 101 ? 3.203 6.156 14.233 1.00 83.12 101 LEU A N 1
ATOM 830 C CA . LEU A 1 101 ? 4.138 7.122 13.676 1.00 83.12 101 LEU A CA 1
ATOM 831 C C . LEU A 1 101 ? 4.777 7.871 14.854 1.00 83.12 101 LEU A C 1
ATOM 833 O O . LEU A 1 101 ? 4.061 8.608 15.534 1.00 83.12 101 LEU A O 1
ATOM 837 N N . PRO A 1 102 ? 6.066 7.641 15.156 1.00 84.19 102 PRO A N 1
ATOM 838 C CA . PRO A 1 102 ? 6.697 8.257 16.311 1.00 84.19 102 PRO A CA 1
ATOM 839 C C . PRO A 1 102 ? 6.928 9.752 16.055 1.00 84.19 102 PRO A C 1
ATOM 841 O O . PRO A 1 102 ? 7.075 10.182 14.910 1.00 84.19 102 PRO A O 1
ATOM 844 N N . GLU A 1 103 ? 6.948 10.552 17.117 1.00 84.19 103 GLU A N 1
ATOM 845 C CA . GLU A 1 103 ? 7.028 12.012 17.013 1.00 84.19 103 GLU A CA 1
ATOM 846 C C . GLU A 1 103 ? 8.322 12.468 16.331 1.00 84.19 103 GLU A C 1
ATOM 848 O O . GLU A 1 103 ? 8.305 13.384 15.513 1.00 84.19 103 GLU A O 1
ATOM 853 N N . GLU A 1 104 ? 9.431 11.757 16.546 1.00 87.94 104 GLU A N 1
ATOM 854 C CA . GLU A 1 104 ? 10.704 12.066 15.894 1.00 87.94 104 GLU A CA 1
ATOM 855 C C . GLU A 1 104 ? 10.603 11.951 14.372 1.00 87.94 104 GLU A C 1
ATOM 857 O O . GLU A 1 104 ? 11.304 12.662 13.655 1.00 87.94 104 GLU A O 1
ATOM 862 N N . LYS A 1 105 ? 9.710 11.083 13.873 1.00 82.62 105 LYS A N 1
ATOM 863 C CA . LYS A 1 105 ? 9.453 10.937 12.440 1.00 82.62 105 LYS A CA 1
ATOM 864 C C . LYS A 1 105 ? 8.615 12.063 11.864 1.00 82.62 105 LYS A C 1
ATOM 866 O O . LYS A 1 105 ? 8.707 12.277 10.663 1.00 82.62 105 LYS A O 1
ATOM 871 N N . LEU A 1 106 ? 7.845 12.794 12.670 1.00 85.62 106 LEU A N 1
ATOM 872 C CA . LEU A 1 106 ? 7.098 13.961 12.194 1.00 85.62 106 LEU A CA 1
ATOM 873 C C . LEU A 1 106 ? 8.038 15.091 11.760 1.00 85.62 106 LEU A C 1
ATOM 875 O O . LEU A 1 106 ? 7.721 15.805 10.815 1.00 85.62 106 LEU A O 1
ATOM 879 N N . ASN A 1 107 ? 9.227 15.178 12.365 1.00 87.88 107 ASN A N 1
ATOM 880 C CA . ASN A 1 107 ? 10.255 16.152 11.987 1.00 87.88 107 ASN A CA 1
ATOM 881 C C . ASN A 1 107 ? 10.823 15.925 10.572 1.00 87.88 107 ASN A C 1
ATOM 883 O O . ASN A 1 107 ? 11.428 16.834 10.009 1.00 87.88 107 ASN A O 1
ATOM 887 N N . ASP A 1 108 ? 10.630 14.734 9.989 1.00 89.69 108 ASP A N 1
ATOM 888 C CA . ASP A 1 108 ? 11.053 14.427 8.615 1.00 89.69 108 ASP A CA 1
ATOM 889 C C . ASP A 1 108 ? 10.066 14.994 7.559 1.00 89.69 108 ASP A C 1
ATOM 891 O O . ASP A 1 108 ? 10.345 14.939 6.357 1.00 89.69 108 ASP A O 1
ATOM 895 N N . PHE A 1 109 ? 8.905 15.522 7.973 1.00 88.38 109 PHE A N 1
ATOM 896 C CA . PHE A 1 109 ? 7.850 16.023 7.085 1.00 88.38 109 PHE A CA 1
ATOM 897 C C . PHE A 1 109 ? 7.879 17.549 6.957 1.00 88.38 109 PHE A C 1
ATOM 899 O O . PHE A 1 109 ? 8.200 18.268 7.897 1.00 88.38 109 PHE A O 1
ATOM 906 N N . ARG A 1 110 ? 7.479 18.060 5.785 1.00 94.56 110 ARG A N 1
ATOM 907 C CA . ARG A 1 110 ? 7.190 19.494 5.614 1.00 94.56 110 ARG A CA 1
ATOM 908 C C . ARG A 1 110 ? 5.884 19.865 6.315 1.00 94.56 110 ARG A C 1
ATOM 910 O O . ARG A 1 110 ? 4.977 19.037 6.372 1.00 94.56 110 ARG A O 1
ATOM 917 N N . ASP A 1 111 ? 5.739 21.129 6.702 1.00 93.19 111 ASP A N 1
ATOM 918 C CA . ASP A 1 111 ? 4.534 21.658 7.363 1.00 93.19 111 ASP A CA 1
ATOM 919 C C . ASP A 1 111 ? 3.238 21.322 6.609 1.00 93.19 111 ASP A C 1
ATOM 921 O O . ASP A 1 111 ? 2.260 20.876 7.204 1.00 93.19 111 ASP A O 1
ATOM 925 N N . GLU A 1 112 ? 3.249 21.439 5.277 1.00 95.31 112 GLU A N 1
ATOM 926 C CA . GLU A 1 112 ? 2.109 21.065 4.428 1.00 95.31 112 GLU A CA 1
ATOM 927 C C . GLU A 1 112 ? 1.735 19.583 4.571 1.00 95.31 112 GLU A C 1
ATOM 929 O O . GLU A 1 112 ? 0.559 19.230 4.610 1.00 95.31 112 GLU A O 1
ATOM 934 N N . GLN A 1 113 ? 2.733 18.703 4.668 1.00 93.69 113 GLN A N 1
ATOM 935 C CA . GLN A 1 113 ? 2.510 17.265 4.812 1.00 93.69 113 GLN A CA 1
ATOM 936 C C . GLN A 1 113 ? 2.012 16.921 6.218 1.00 93.69 113 GLN A C 1
ATOM 938 O O . GLN A 1 113 ? 1.195 16.015 6.367 1.00 93.69 113 GLN A O 1
ATOM 943 N N . ILE A 1 114 ? 2.470 17.655 7.237 1.00 93.44 114 ILE A N 1
ATOM 944 C CA . ILE A 1 114 ? 1.955 17.540 8.606 1.00 93.44 114 ILE A CA 1
ATOM 945 C C . ILE A 1 114 ? 0.478 17.955 8.638 1.00 93.44 114 ILE A C 1
ATOM 947 O O . ILE A 1 114 ? -0.344 17.228 9.196 1.00 93.44 114 ILE A O 1
ATOM 951 N N . GLY A 1 115 ? 0.123 19.061 7.974 1.00 93.44 115 GLY A N 1
ATOM 952 C CA . GLY A 1 115 ? -1.267 19.503 7.828 1.00 93.44 115 GLY A CA 1
ATOM 953 C C . GLY A 1 115 ? -2.148 18.448 7.150 1.00 93.44 115 GLY A C 1
ATOM 954 O O . GLY A 1 115 ? -3.175 18.052 7.695 1.00 93.44 115 GLY A O 1
ATOM 955 N N . GLN A 1 116 ? -1.700 17.898 6.018 1.00 95.31 116 GLN A N 1
ATOM 956 C CA . GLN A 1 116 ? -2.407 16.821 5.310 1.00 95.31 116 GLN A CA 1
ATOM 957 C C . GLN A 1 116 ? -2.580 15.560 6.167 1.00 95.31 116 GLN A C 1
ATOM 959 O O . GLN A 1 116 ? -3.629 14.915 6.139 1.00 95.31 116 GLN A O 1
ATOM 964 N N . LEU A 1 117 ? -1.555 15.192 6.940 1.00 92.88 117 LEU A N 1
ATOM 965 C CA . LEU A 1 117 ? -1.625 14.046 7.840 1.00 92.88 117 LEU A CA 1
ATOM 966 C C . LEU A 1 117 ? -2.654 14.276 8.955 1.00 92.88 117 LEU A C 1
ATOM 968 O O . LEU A 1 117 ? -3.404 13.361 9.303 1.00 92.88 117 LEU A O 1
ATOM 972 N N . GLN A 1 118 ? -2.720 15.496 9.489 1.00 90.94 118 GLN A N 1
ATOM 973 C CA . GLN A 1 118 ? -3.706 15.880 10.493 1.00 90.94 118 GLN A CA 1
ATOM 974 C C . GLN A 1 118 ? -5.135 15.819 9.934 1.00 90.94 118 GLN A C 1
ATOM 976 O O . GLN A 1 118 ? -6.015 15.258 10.589 1.00 90.94 118 GLN A O 1
ATOM 981 N N . GLU A 1 119 ? -5.366 16.344 8.730 1.00 94.25 119 GLU A N 1
ATOM 982 C CA . GLU A 1 119 ? -6.664 16.263 8.046 1.00 94.25 119 GLU A CA 1
ATOM 983 C C . GLU A 1 119 ? -7.095 14.806 7.845 1.00 94.25 119 GLU A C 1
ATOM 985 O O . GLU A 1 119 ? -8.227 14.433 8.165 1.00 94.25 119 GLU A O 1
ATOM 990 N N . LEU A 1 120 ? -6.171 13.951 7.399 1.00 90.69 120 LEU A N 1
ATOM 991 C CA . LEU A 1 120 ? -6.435 12.527 7.208 1.00 90.69 120 LEU A CA 1
ATOM 992 C C . LEU A 1 120 ? -6.797 11.829 8.527 1.00 90.69 120 LEU A C 1
ATOM 994 O O . LEU A 1 120 ? -7.731 11.026 8.565 1.00 90.69 120 LEU A O 1
ATOM 998 N N . MET A 1 121 ? -6.090 12.144 9.616 1.00 88.12 121 MET A N 1
ATOM 999 C CA . MET A 1 121 ? -6.395 11.619 10.949 1.00 88.12 121 MET A CA 1
ATOM 1000 C C . MET A 1 121 ? -7.801 12.036 11.406 1.00 88.12 121 MET A C 1
ATOM 1002 O O . MET A 1 121 ? -8.552 11.211 11.933 1.00 88.12 121 MET A O 1
ATOM 1006 N N . GLN A 1 122 ? -8.179 13.299 11.200 1.00 89.69 122 GLN A N 1
ATOM 1007 C CA . GLN A 1 122 ? -9.514 13.791 11.543 1.00 89.69 122 GLN A CA 1
ATOM 1008 C C . GLN A 1 122 ? -10.595 13.082 10.723 1.00 89.69 122 GLN A C 1
ATOM 1010 O O . GLN A 1 122 ? -11.591 12.641 11.290 1.00 89.69 122 GLN A O 1
ATOM 1015 N N . GLU A 1 123 ? -10.386 12.909 9.415 1.00 87.19 123 GLU A N 1
ATOM 1016 C CA . GLU A 1 123 ? -11.318 12.196 8.536 1.00 87.19 123 GLU A CA 1
ATOM 1017 C C . GLU A 1 123 ? -11.502 10.736 8.965 1.00 87.19 123 GLU A C 1
ATOM 1019 O O . GLU A 1 123 ? -12.629 10.265 9.127 1.00 87.19 123 GLU A O 1
ATOM 1024 N N . ALA A 1 124 ? -10.399 10.030 9.225 1.00 83.00 124 ALA A N 1
ATOM 1025 C CA . ALA A 1 124 ? -10.413 8.616 9.591 1.00 83.00 124 ALA A CA 1
ATOM 1026 C C . ALA A 1 124 ? -11.062 8.343 10.963 1.00 83.00 124 ALA A C 1
ATOM 1028 O O . ALA A 1 124 ? -11.527 7.229 11.218 1.00 83.00 124 ALA A O 1
ATOM 1029 N N . THR A 1 125 ? -11.116 9.344 11.848 1.00 83.31 125 THR A N 1
ATOM 1030 C CA . THR A 1 125 ? -11.661 9.212 13.210 1.00 83.31 125 THR A CA 1
ATOM 1031 C C . THR A 1 125 ? -13.122 9.648 13.341 1.00 83.31 125 THR A C 1
ATOM 1033 O O . THR A 1 125 ? -13.712 9.438 14.405 1.00 83.31 125 THR A O 1
ATOM 1036 N N . LYS A 1 126 ? -13.748 10.171 12.273 1.00 85.25 126 LYS A N 1
ATOM 1037 C CA . LYS A 1 126 ? -15.170 10.558 12.269 1.00 85.25 126 LYS A CA 1
ATOM 1038 C C . LYS A 1 126 ? -16.091 9.386 12.650 1.00 85.25 126 LYS A C 1
ATOM 1040 O O . LYS A 1 126 ? -15.801 8.240 12.313 1.00 85.25 126 LYS A O 1
ATOM 1045 N N . PRO A 1 127 ? -17.233 9.644 13.316 1.00 74.38 127 PRO A N 1
ATOM 1046 C CA . PRO A 1 127 ? -18.141 8.593 13.787 1.00 74.38 127 PRO A CA 1
ATOM 1047 C C . PRO A 1 127 ? -18.820 7.816 12.647 1.00 74.38 127 PRO A C 1
ATOM 1049 O O . PRO A 1 127 ? -19.028 6.611 12.768 1.00 74.38 127 PRO A O 1
ATOM 1052 N N . ASN A 1 128 ? -19.099 8.470 11.516 1.00 68.19 128 ASN A N 1
ATOM 1053 C CA . ASN A 1 128 ? -19.624 7.827 10.307 1.00 68.19 128 ASN A CA 1
ATOM 1054 C C . ASN A 1 128 ? -18.477 7.244 9.477 1.00 68.19 128 ASN A C 1
ATOM 1056 O O . ASN A 1 128 ? -18.198 7.712 8.372 1.00 68.19 128 ASN A O 1
ATOM 1060 N N . ARG A 1 129 ? -17.765 6.259 10.036 1.00 66.06 129 ARG A N 1
ATOM 1061 C CA . ARG A 1 129 ? -16.621 5.655 9.348 1.00 66.06 129 ARG A CA 1
ATOM 1062 C C . ARG A 1 129 ? -17.098 4.942 8.086 1.00 66.06 129 ARG A C 1
ATOM 1064 O O . ARG A 1 129 ? -17.902 4.018 8.154 1.00 66.06 129 ARG A O 1
ATOM 1071 N N . GLN A 1 130 ? -16.534 5.332 6.945 1.00 65.12 130 GLN A N 1
ATOM 1072 C CA . GLN A 1 130 ? -16.690 4.606 5.683 1.00 65.12 130 GLN A CA 1
ATOM 1073 C C . GLN A 1 130 ? -16.018 3.217 5.735 1.00 65.12 130 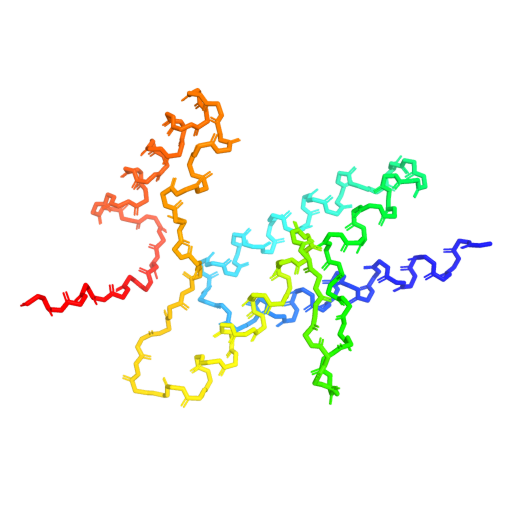GLN A C 1
ATOM 1075 O O . GLN A 1 130 ? -16.352 2.347 4.937 1.00 65.12 130 GLN A O 1
ATOM 1080 N N . PHE A 1 131 ? -15.103 3.002 6.693 1.00 65.75 131 PHE A N 1
ATOM 1081 C CA . PHE A 1 131 ? -14.353 1.760 6.877 1.00 65.75 131 PHE A CA 1
ATOM 1082 C C . PHE A 1 131 ? -14.457 1.232 8.312 1.00 65.75 131 PHE A C 1
ATOM 1084 O O . PHE A 1 131 ? -14.276 1.962 9.289 1.00 65.75 131 PHE A O 1
ATOM 1091 N N . SER A 1 132 ? -14.668 -0.071 8.449 1.00 58.12 132 SER A N 1
ATOM 1092 C CA . SER A 1 132 ? -14.764 -0.777 9.729 1.00 58.12 132 SER A CA 1
ATOM 1093 C C . SER A 1 132 ? -13.381 -1.145 10.297 1.00 58.12 132 SER A C 1
ATOM 1095 O O . SER A 1 132 ? -13.051 -2.311 10.513 1.00 58.12 132 SER A O 1
ATOM 1097 N N . VAL A 1 133 ? -12.522 -0.147 10.543 1.00 59.25 133 VAL A N 1
ATOM 1098 C CA . VAL A 1 133 ? -11.163 -0.403 11.057 1.00 59.25 133 VAL A CA 1
ATOM 1099 C C . VAL A 1 133 ? -11.155 -0.619 12.570 1.00 59.25 133 VAL A C 1
ATOM 1101 O O . VAL A 1 133 ? -11.563 0.228 13.365 1.00 59.25 133 VAL A O 1
ATOM 1104 N N . THR A 1 134 ? -10.635 -1.796 12.913 1.00 54.28 134 THR A N 1
ATOM 1105 C CA . THR A 1 134 ? -10.191 -2.328 14.205 1.00 54.28 134 THR A CA 1
ATOM 1106 C C . THR A 1 134 ? -9.351 -1.437 15.122 1.00 54.28 134 THR A C 1
ATOM 1108 O O . THR A 1 134 ? -8.214 -1.810 15.350 1.00 54.28 134 THR A O 1
ATOM 1111 N N . GLU A 1 135 ? -9.807 -0.300 15.651 1.00 53.81 135 GLU A N 1
ATOM 1112 C CA . GLU A 1 135 ? -8.943 0.511 16.533 1.00 53.81 135 GLU A CA 1
ATOM 1113 C C . GLU A 1 135 ? -8.689 -0.189 17.886 1.00 53.81 135 GLU A C 1
ATOM 1115 O O . GLU A 1 135 ? -9.626 -0.477 18.642 1.00 53.81 135 GLU A O 1
ATOM 1120 N N . SER A 1 136 ? -7.420 -0.496 18.181 1.00 47.78 136 SER A N 1
ATOM 1121 C CA . SER A 1 136 ? -7.001 -1.046 19.472 1.00 47.78 136 SER A CA 1
ATOM 1122 C C . SER A 1 136 ? -7.286 -0.044 20.585 1.00 47.78 136 SER A C 1
ATOM 1124 O O . SER A 1 136 ? -6.901 1.124 20.529 1.00 47.78 136 SER A O 1
ATOM 1126 N N . ARG A 1 137 ? -7.999 -0.510 21.612 1.00 44.06 137 ARG A N 1
ATOM 1127 C CA . ARG A 1 137 ? -8.375 0.282 22.785 1.00 44.06 137 ARG A CA 1
ATOM 1128 C C . ARG A 1 137 ? -7.100 0.796 23.466 1.00 44.06 137 ARG A C 1
ATOM 1130 O O . ARG A 1 137 ? -6.211 -0.000 23.753 1.00 44.06 137 ARG A O 1
ATOM 1137 N N . LYS A 1 138 ? -7.038 2.112 23.715 1.00 36.19 138 LYS A N 1
ATOM 1138 C CA . LYS A 1 138 ? -5.932 2.807 24.403 1.00 36.19 138 LYS A CA 1
ATOM 1139 C C . LYS A 1 138 ? -5.412 2.002 25.609 1.00 36.19 138 LYS A C 1
ATOM 1141 O O . LYS A 1 138 ? -6.248 1.456 26.342 1.00 36.19 138 LYS A O 1
ATOM 1146 N N . PRO A 1 139 ? -4.089 1.978 25.870 1.00 39.66 139 PRO A N 1
ATOM 1147 C CA . PRO A 1 139 ? -3.580 1.452 27.128 1.00 39.66 139 PRO A CA 1
ATOM 1148 C C . PRO A 1 139 ? -4.219 2.248 28.268 1.00 39.66 139 PRO A C 1
ATOM 1150 O O . PRO A 1 139 ? -4.301 3.478 28.216 1.00 39.66 139 PRO A O 1
ATOM 1153 N N . LYS A 1 140 ? -4.748 1.531 29.260 1.00 38.19 140 LYS A N 1
ATOM 1154 C CA . LYS A 1 140 ? -5.200 2.148 30.504 1.00 38.19 140 LYS A CA 1
ATOM 1155 C C . LYS A 1 140 ? -3.962 2.747 31.176 1.00 38.19 140 LYS A C 1
ATOM 1157 O O . LYS A 1 140 ? -3.042 1.996 31.490 1.00 38.19 140 LYS A O 1
ATOM 1162 N N . LEU A 1 141 ? -3.946 4.073 31.307 1.00 35.09 141 LEU A N 1
ATOM 1163 C CA . LEU A 1 141 ? -3.135 4.771 32.305 1.00 35.09 141 LEU A CA 1
ATOM 1164 C C . LEU A 1 141 ? -3.638 4.400 33.702 1.00 35.09 141 LEU A C 1
ATOM 1166 O O . LEU A 1 141 ? -4.877 4.258 33.846 1.00 35.09 141 LEU A O 1
#

Foldseek 3Di:
DPPVLVVLLVVLLVLQLVLLVLPDPQSSVVSNVVSVVVCVVLVPDDPVVSVVVSQQSDDPPPPVPDDDDDDDGHDDSVLSVVLSVVCVVCVPFWRDHDDDDDPVNVVVDDPVVVVVVVVVVVLCPDPPHPDPDDDGDDPDD

Sequence (141 aa):
MPARHVSRVRTLYRRILLLHRALPPDLKALGDQYVKDEFRRHKTVGSDEAQRFLQEWEANFKNVYGLKNYNNAKVYAAVLWQQADENRQNSTEKACFGTALPEEKLNDFRDEQIGQLQELMQEATKPNRQFSVTESRKPKL

Secondary structure (DSSP, 8-state):
-HHHHHHHHHHHHHHHHHHGGGS-HHHHHHHHHHHHHHHHHTTS--HHHHHHHHHHHS-----SS------S---HHHHHHHHHHHHHH-TTSPPP-S----HHHHTTS-HHHHHHHHHHHHHHHSSS-SS---PPP----